Protein AF-A1ILE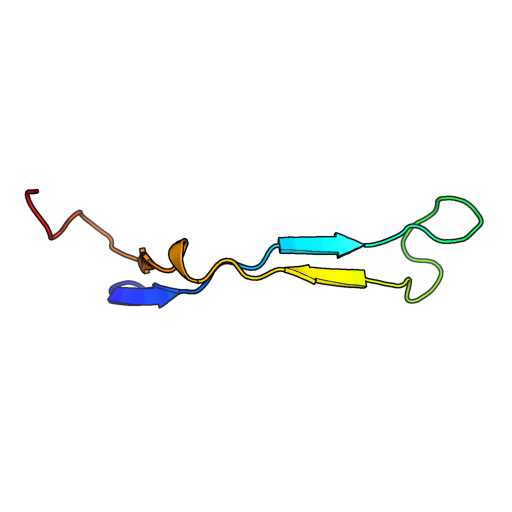1-F1 (afdb_monomer_lite)

Foldseek 3Di:
DAFDKDWDKDKDFQAPPVSDPDPDRGDMDIDTDRVRIDGHHPDDDDPD

Organism: Pusa caspica (NCBI:txid693431)

InterPro domains:
  IPR001699 T-box transcription factor [PTHR11267] (1-48)
  IPR008967 p53-like transcription factor, DNA-binding domain superfamily [SSF49417] (1-47)
  IPR036960 T-box superfamily [G3DSA:2.60.40.820] (1-48)
  IPR046360 T-box transcription factor, DNA-binding domain [PF00907] (1-48)
  IPR046360 T-box transcription factor, DNA-binding domain [PS50252] (1-48)

Structure (mmCIF, N/CA/C/O backbone):
data_AF-A1ILE1-F1
#
_entry.id   AF-A1ILE1-F1
#
loop_
_atom_site.group_PDB
_atom_site.id
_atom_site.type_symbol
_atom_site.label_atom_id
_atom_site.label_alt_id
_atom_site.label_comp_id
_atom_site.label_asym_id
_atom_site.label_entity_id
_atom_site.label_seq_id
_atom_site.pdbx_PDB_ins_code
_atom_site.Cartn_x
_atom_site.Cartn_y
_atom_site.Cartn_z
_atom_site.occupancy
_atom_site.B_iso_or_equiv
_atom_site.auth_seq_id
_atom_site.auth_comp_id
_atom_site.auth_asym_id
_atom_site.auth_atom_id
_atom_site.pdbx_PDB_model_num
ATOM 1 N N . ASN A 1 1 ? -13.443 -3.186 1.837 1.00 88.88 1 ASN A N 1
ATOM 2 C CA . ASN A 1 1 ? -14.264 -3.939 2.806 1.00 88.88 1 ASN A CA 1
ATOM 3 C C . ASN A 1 1 ? -14.143 -3.284 4.158 1.00 88.88 1 ASN A C 1
ATOM 5 O O . ASN A 1 1 ? -13.040 -3.259 4.671 1.00 88.88 1 ASN A O 1
ATOM 9 N N . SER A 1 2 ? -15.229 -2.737 4.710 1.00 96.00 2 SER A N 1
ATOM 10 C CA . SER A 1 2 ? -15.205 -2.200 6.079 1.00 96.00 2 SER A CA 1
ATOM 11 C C . SER A 1 2 ? -14.906 -3.316 7.092 1.00 96.00 2 SER A C 1
ATOM 13 O O . SER A 1 2 ? -15.148 -4.491 6.810 1.00 96.00 2 SER A O 1
ATOM 15 N N . MET A 1 3 ? -14.364 -2.957 8.253 1.00 97.12 3 MET A N 1
ATOM 16 C CA . MET A 1 3 ? -14.028 -3.844 9.377 1.00 97.12 3 MET A CA 1
ATOM 17 C C . MET A 1 3 ? -12.968 -4.923 9.093 1.00 97.12 3 MET A C 1
ATOM 19 O O . MET A 1 3 ? -12.854 -5.888 9.842 1.00 97.12 3 MET A O 1
ATOM 23 N N . HIS A 1 4 ? -12.158 -4.764 8.042 1.00 98.50 4 HIS A N 1
ATOM 24 C CA . HIS A 1 4 ? -11.036 -5.660 7.741 1.00 98.50 4 HIS A CA 1
ATOM 25 C C . HIS A 1 4 ? -9.700 -5.039 8.164 1.00 98.50 4 HIS A C 1
ATOM 27 O O . HIS A 1 4 ? -9.507 -3.827 8.039 1.00 98.50 4 HIS A O 1
ATOM 33 N N . LYS A 1 5 ? -8.771 -5.877 8.647 1.00 97.81 5 LYS A N 1
ATOM 34 C CA . LYS A 1 5 ? -7.391 -5.474 8.951 1.00 97.81 5 LYS A CA 1
ATOM 35 C C . LYS A 1 5 ? -6.554 -5.454 7.673 1.00 97.81 5 LYS A C 1
ATOM 37 O O . LYS A 1 5 ? -6.570 -6.415 6.907 1.00 97.81 5 LYS A O 1
ATOM 42 N N . TYR A 1 6 ? -5.785 -4.390 7.488 1.00 98.62 6 TYR A N 1
ATOM 43 C CA . TYR A 1 6 ? -4.883 -4.194 6.361 1.00 98.62 6 TYR A CA 1
ATOM 44 C C . TYR A 1 6 ? -3.474 -3.860 6.855 1.00 98.62 6 TYR A C 1
ATOM 46 O O . TYR A 1 6 ? -3.308 -3.146 7.842 1.00 98.62 6 TYR A O 1
ATOM 54 N N . GLN A 1 7 ? -2.467 -4.369 6.144 1.00 98.69 7 GLN A N 1
ATOM 55 C CA . GLN A 1 7 ? -1.052 -4.059 6.347 1.00 98.69 7 GLN A CA 1
ATOM 56 C C . GLN A 1 7 ? -0.535 -3.316 5.105 1.00 98.69 7 GLN A C 1
ATOM 58 O O . GLN A 1 7 ? -0.397 -3.944 4.049 1.00 98.69 7 GLN A O 1
ATOM 63 N N . PRO A 1 8 ? -0.251 -2.005 5.196 1.00 98.56 8 PRO A N 1
ATOM 64 C CA . PRO A 1 8 ? 0.398 -1.260 4.123 1.00 98.56 8 PRO A CA 1
ATOM 65 C C . PRO A 1 8 ? 1.759 -1.854 3.749 1.00 98.56 8 PRO A C 1
ATOM 67 O O . PRO A 1 8 ? 2.474 -2.398 4.599 1.00 98.56 8 PRO A O 1
ATOM 70 N N . ARG A 1 9 ? 2.118 -1.735 2.468 1.00 98.69 9 ARG A N 1
ATOM 71 C CA . ARG A 1 9 ? 3.389 -2.193 1.894 1.00 98.69 9 ARG A CA 1
ATOM 72 C C . ARG A 1 9 ? 3.945 -1.086 1.004 1.00 98.69 9 ARG A C 1
ATOM 74 O O . ARG A 1 9 ? 3.210 -0.536 0.187 1.00 98.69 9 ARG A O 1
ATOM 81 N N . LEU A 1 10 ? 5.228 -0.776 1.154 1.00 98.50 10 LEU A N 1
ATOM 82 C CA . LEU A 1 10 ? 5.944 0.171 0.302 1.00 98.50 10 LEU A CA 1
ATOM 83 C C . LEU A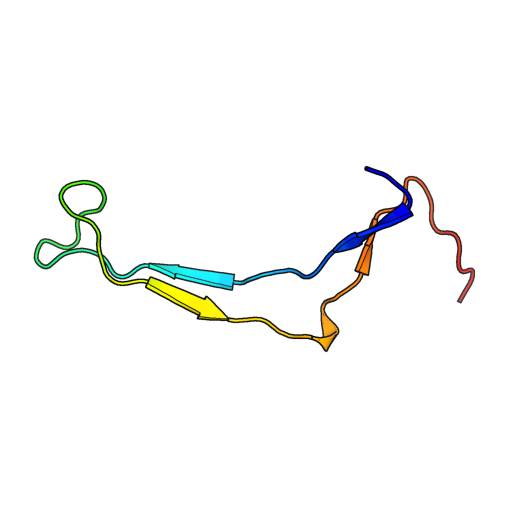 1 10 ? 6.753 -0.603 -0.734 1.00 98.50 10 LEU A C 1
ATOM 85 O O . LEU A 1 10 ? 7.536 -1.482 -0.379 1.00 98.50 10 LEU A O 1
ATOM 89 N N . HIS A 1 11 ? 6.600 -0.251 -2.004 1.00 97.94 11 HIS A N 1
ATOM 90 C CA . HIS A 1 11 ? 7.317 -0.878 -3.106 1.00 97.94 11 HIS A CA 1
ATOM 91 C C . HIS A 1 11 ? 8.288 0.125 -3.732 1.00 97.94 11 HIS A C 1
ATOM 93 O O . HIS A 1 11 ? 7.889 1.239 -4.065 1.00 97.94 11 HIS A O 1
ATOM 99 N N . ILE A 1 12 ? 9.551 -0.270 -3.899 1.00 97.12 12 ILE A N 1
ATOM 100 C CA . ILE A 1 12 ? 10.575 0.520 -4.594 1.00 97.12 12 ILE A CA 1
ATOM 101 C C . ILE A 1 12 ? 10.963 -0.257 -5.845 1.00 97.12 12 ILE A C 1
ATOM 103 O O . ILE A 1 12 ? 11.420 -1.394 -5.743 1.00 97.12 12 ILE A O 1
ATOM 107 N N . VAL A 1 13 ? 10.769 0.352 -7.013 1.00 95.94 13 VAL A N 1
ATOM 108 C CA . VAL A 1 13 ? 11.064 -0.248 -8.318 1.00 95.94 13 VAL A CA 1
ATOM 109 C C . VAL A 1 13 ? 12.233 0.502 -8.940 1.00 95.94 13 VAL A C 1
ATOM 111 O O . VAL A 1 13 ? 12.179 1.722 -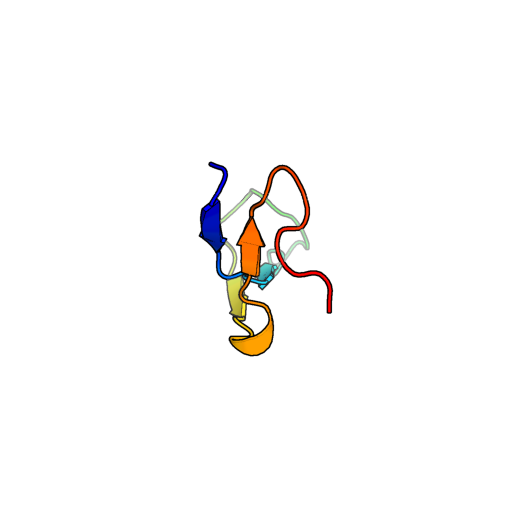9.094 1.00 95.94 13 VAL A O 1
ATOM 114 N N . LYS A 1 14 ? 13.299 -0.217 -9.289 1.00 94.94 14 LYS A N 1
ATOM 115 C CA . LYS A 1 14 ? 14.443 0.360 -10.001 1.00 94.94 14 LYS A CA 1
ATOM 116 C C . LYS A 1 14 ? 14.081 0.522 -11.482 1.00 94.94 14 LYS A C 1
ATOM 118 O O . LYS A 1 14 ? 13.431 -0.357 -12.040 1.00 94.94 14 LYS A O 1
ATOM 123 N N . ALA A 1 15 ? 14.495 1.610 -12.125 1.00 92.81 15 ALA A N 1
ATOM 124 C CA . ALA A 1 15 ? 14.408 1.724 -13.583 1.00 92.81 15 ALA A CA 1
ATOM 125 C C . ALA A 1 15 ? 15.403 0.767 -14.271 1.00 92.81 15 ALA A C 1
ATOM 127 O O . ALA A 1 15 ? 16.331 0.257 -13.629 1.00 92.81 15 ALA A O 1
ATOM 128 N N . ASP A 1 16 ? 15.200 0.494 -15.561 1.00 91.94 16 ASP A N 1
ATOM 129 C CA . ASP A 1 16 ? 16.181 -0.257 -16.348 1.00 91.94 16 ASP A CA 1
ATOM 130 C C . ASP A 1 16 ? 17.456 0.573 -16.610 1.00 91.94 16 ASP A C 1
ATOM 132 O O . ASP A 1 16 ? 17.594 1.709 -16.156 1.00 91.94 16 ASP A O 1
ATOM 136 N N . GLU A 1 17 ? 18.426 -0.003 -17.318 1.00 90.62 17 GLU A N 1
ATOM 137 C CA . GLU A 1 17 ? 19.712 0.650 -17.617 1.00 90.62 17 GLU A CA 1
ATOM 138 C C . GLU A 1 17 ? 19.568 1.934 -18.451 1.00 90.62 17 GLU A C 1
ATOM 140 O O . GLU A 1 17 ? 20.440 2.798 -18.396 1.00 90.62 17 GLU A O 1
ATOM 145 N N . ASN A 1 18 ? 18.456 2.089 -19.176 1.00 92.81 18 ASN A N 1
ATOM 146 C CA . ASN A 1 18 ? 18.137 3.283 -19.957 1.00 92.81 18 ASN A CA 1
ATOM 147 C C . ASN A 1 18 ? 17.270 4.277 -19.167 1.00 92.81 18 ASN A C 1
ATOM 149 O O . ASN A 1 18 ? 16.707 5.201 -19.753 1.00 92.81 18 ASN A O 1
ATOM 153 N N . ASN A 1 19 ? 17.137 4.088 -17.849 1.00 90.25 19 ASN A N 1
ATOM 154 C CA . ASN A 1 19 ? 16.233 4.839 -16.979 1.00 90.25 19 ASN A CA 1
ATOM 155 C C . ASN A 1 19 ? 14.765 4.806 -17.444 1.00 90.25 19 ASN A C 1
ATOM 157 O O . ASN A 1 19 ? 14.004 5.737 -17.174 1.00 90.25 19 ASN A O 1
ATOM 161 N N . ALA A 1 20 ? 14.351 3.734 -18.123 1.00 89.06 20 ALA A N 1
ATOM 162 C CA . ALA A 1 20 ? 12.981 3.542 -18.573 1.00 89.06 20 ALA A CA 1
ATOM 163 C C . ALA A 1 20 ? 12.236 2.513 -17.705 1.00 89.06 20 ALA A C 1
ATOM 165 O O . ALA A 1 20 ? 12.825 1.673 -17.017 1.00 89.06 20 ALA A O 1
ATOM 166 N N . PHE A 1 21 ? 10.904 2.578 -17.761 1.00 91.81 21 PHE A N 1
ATOM 167 C CA . PHE A 1 21 ? 9.999 1.585 -17.185 1.00 91.81 21 PHE A CA 1
ATOM 168 C C . PHE A 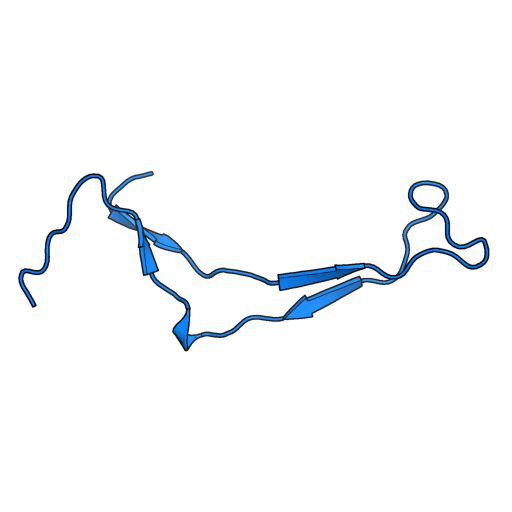1 21 ? 9.233 0.876 -18.311 1.00 91.81 21 PHE A C 1
ATOM 170 O O . PHE A 1 21 ? 8.907 1.491 -19.324 1.00 91.81 21 PHE A O 1
ATOM 177 N N . GLY A 1 22 ? 8.920 -0.411 -18.133 1.00 81.44 22 GLY A N 1
ATOM 178 C CA . GLY A 1 22 ? 8.027 -1.159 -19.031 1.00 81.44 22 GLY A CA 1
ATOM 179 C C . GLY A 1 22 ? 8.696 -1.953 -20.159 1.00 81.44 22 GLY A C 1
ATOM 180 O O . GLY A 1 22 ? 8.012 -2.733 -20.812 1.00 81.44 22 GLY A O 1
ATOM 181 N N . SER A 1 23 ? 10.012 -1.822 -20.373 1.00 72.88 23 SER A N 1
ATOM 182 C CA . SER A 1 23 ? 10.726 -2.615 -21.393 1.00 72.88 23 SER A CA 1
ATOM 183 C C . SER A 1 23 ? 11.093 -4.029 -20.906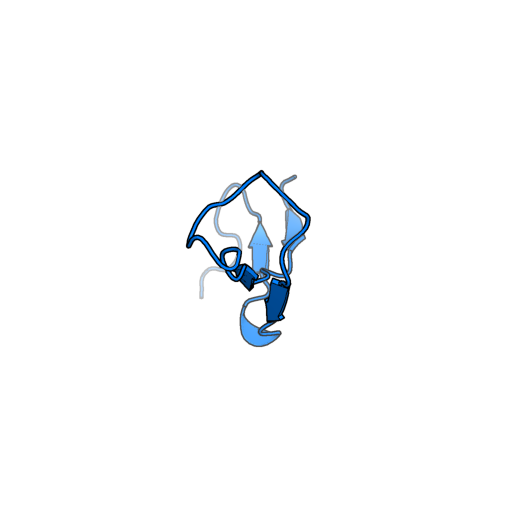 1.00 72.88 23 SER A C 1
ATOM 185 O O . SER A 1 23 ? 11.125 -4.977 -21.691 1.00 72.88 23 SER A O 1
ATOM 187 N N . LYS A 1 24 ? 11.360 -4.181 -19.599 1.00 75.94 24 LYS A N 1
ATOM 188 C CA . LYS A 1 24 ? 11.767 -5.424 -18.922 1.00 75.94 24 LYS A CA 1
ATOM 189 C C . LYS A 1 24 ? 11.229 -5.445 -17.486 1.00 75.94 24 LYS A C 1
ATOM 191 O O . LYS A 1 24 ? 10.968 -4.391 -16.910 1.00 75.94 24 LYS A O 1
ATOM 196 N N . ASN A 1 25 ? 11.118 -6.635 -16.886 1.00 78.12 25 ASN A N 1
ATOM 197 C CA . ASN A 1 25 ? 10.895 -6.760 -15.442 1.00 78.12 25 ASN A CA 1
ATOM 198 C C . ASN A 1 25 ? 12.137 -6.256 -14.702 1.00 78.12 25 ASN A C 1
ATOM 200 O O . ASN A 1 25 ? 13.175 -6.921 -14.694 1.00 78.12 25 ASN A O 1
ATOM 204 N N . THR A 1 26 ? 12.039 -5.069 -14.113 1.00 86.62 26 THR A N 1
ATOM 205 C CA . THR A 1 26 ? 13.121 -4.473 -13.337 1.00 86.62 26 THR A CA 1
ATOM 206 C C . THR A 1 26 ? 13.079 -4.941 -11.884 1.00 86.62 26 THR A C 1
ATOM 208 O O . THR A 1 26 ? 12.048 -5.380 -11.369 1.00 86.62 26 THR A O 1
ATOM 211 N N . ALA A 1 27 ? 14.229 -4.882 -11.211 1.00 92.88 27 ALA A N 1
ATOM 212 C CA . ALA A 1 27 ? 14.318 -5.257 -9.807 1.00 92.88 27 ALA A CA 1
ATOM 213 C C . ALA A 1 27 ? 13.419 -4.355 -8.949 1.00 92.88 27 ALA A C 1
ATOM 215 O O . ALA A 1 27 ? 13.407 -3.131 -9.107 1.00 92.88 27 ALA A O 1
ATOM 216 N N . PHE A 1 28 ? 12.712 -4.962 -8.001 1.00 96.12 28 PHE A N 1
ATOM 217 C CA . PHE A 1 28 ? 11.939 -4.245 -7.001 1.00 96.12 28 PHE A CA 1
ATOM 218 C C . PHE A 1 28 ? 12.157 -4.861 -5.624 1.00 96.12 28 PHE A C 1
ATOM 220 O O . PHE A 1 28 ? 12.442 -6.052 -5.495 1.00 96.12 28 PHE A O 1
ATOM 227 N N . CYS A 1 29 ? 11.993 -4.053 -4.585 1.00 96.94 29 CYS A N 1
ATOM 228 C CA . CYS A 1 29 ? 11.917 -4.534 -3.214 1.00 96.94 29 CYS A CA 1
ATOM 229 C C . CYS A 1 29 ? 10.630 -4.044 -2.556 1.00 96.94 29 CYS A C 1
ATOM 231 O O . CYS A 1 29 ? 10.007 -3.068 -2.981 1.00 96.94 29 CYS A O 1
ATOM 233 N N . THR A 1 30 ? 10.201 -4.772 -1.529 1.00 98.44 30 THR A N 1
ATOM 234 C CA . THR A 1 30 ? 9.010 -4.438 -0.751 1.00 98.44 30 THR A CA 1
ATOM 235 C C . THR A 1 30 ? 9.385 -4.295 0.711 1.00 98.44 30 THR A C 1
ATOM 237 O O . THR A 1 30 ? 9.967 -5.214 1.280 1.00 98.44 30 THR A O 1
ATOM 240 N N . HIS A 1 31 ? 8.993 -3.181 1.317 1.00 98.62 31 HIS A N 1
ATOM 241 C CA . HIS A 1 31 ? 9.160 -2.909 2.737 1.00 98.62 31 HIS A CA 1
ATOM 242 C C . HIS A 1 31 ? 7.801 -2.913 3.432 1.00 98.62 31 HIS A C 1
ATOM 244 O O . HIS A 1 31 ? 6.807 -2.411 2.898 1.00 98.62 31 HIS A O 1
ATOM 250 N N . VAL A 1 32 ? 7.759 -3.497 4.626 1.00 98.62 32 VAL A N 1
ATOM 251 C CA . VAL A 1 32 ? 6.554 -3.599 5.450 1.00 98.62 32 VAL A CA 1
ATOM 252 C C . VAL A 1 32 ? 6.893 -3.104 6.847 1.00 98.62 32 VAL A C 1
ATOM 254 O O . VAL A 1 32 ? 7.849 -3.583 7.447 1.00 98.62 32 VAL A O 1
ATOM 257 N N . PHE A 1 33 ? 6.090 -2.170 7.347 1.00 98.50 33 PHE A N 1
ATOM 258 C CA . PHE A 1 33 ? 6.204 -1.599 8.688 1.00 98.50 33 PHE A CA 1
ATOM 259 C C . PHE A 1 33 ? 5.036 -2.127 9.534 1.00 98.50 33 PHE A C 1
ATOM 261 O O . PHE A 1 33 ? 3.902 -1.680 9.317 1.00 98.50 33 PHE A O 1
ATOM 268 N N . PRO A 1 34 ? 5.237 -3.118 10.423 1.00 98.12 34 PRO A N 1
ATOM 269 C CA . PRO A 1 34 ? 4.149 -3.759 11.172 1.00 98.12 34 PRO A CA 1
ATOM 270 C C . PRO A 1 34 ? 3.273 -2.786 11.977 1.00 98.12 34 PRO A C 1
ATOM 272 O O . PRO A 1 34 ? 2.067 -2.994 12.114 1.00 98.12 34 PRO A O 1
ATOM 275 N N . GLU A 1 35 ? 3.864 -1.695 12.462 1.00 98.44 35 GLU A N 1
ATOM 276 C CA . GLU A 1 35 ? 3.215 -0.611 13.201 1.00 98.44 35 GLU A CA 1
ATOM 277 C C . GLU A 1 35 ? 2.196 0.184 12.369 1.00 98.44 35 GLU A C 1
ATOM 279 O O . GLU A 1 35 ? 1.354 0.878 12.929 1.00 98.44 35 GLU A O 1
ATOM 284 N N . THR A 1 36 ? 2.227 0.056 11.038 1.00 98.56 36 THR A N 1
ATOM 285 C CA . THR A 1 36 ? 1.300 0.747 10.119 1.00 98.56 36 THR A CA 1
ATOM 286 C C . THR A 1 36 ? 0.038 -0.059 9.796 1.00 98.56 36 THR A C 1
ATOM 288 O O . THR A 1 36 ? -0.794 0.378 9.001 1.00 98.56 36 THR A O 1
ATOM 291 N N . SER A 1 37 ? -0.133 -1.240 10.397 1.00 98.50 37 SER A N 1
ATOM 292 C CA . SER A 1 37 ? -1.372 -2.015 10.292 1.00 98.50 37 SER A CA 1
ATOM 293 C C . SER A 1 37 ? -2.573 -1.247 10.854 1.00 98.50 37 SER A C 1
ATOM 295 O O . SER A 1 37 ? -2.516 -0.718 11.961 1.00 98.50 37 SER A O 1
ATOM 297 N N . PHE A 1 38 ? -3.705 -1.275 10.151 1.00 98.31 38 PHE A N 1
ATOM 298 C CA . PHE A 1 38 ? -4.947 -0.637 10.606 1.00 98.31 38 PHE A CA 1
ATOM 299 C C . PHE A 1 38 ? -6.186 -1.462 10.242 1.00 98.31 38 PHE A C 1
ATOM 301 O O . PHE A 1 38 ? -6.110 -2.413 9.465 1.00 98.31 38 PHE A O 1
ATOM 308 N N . ILE A 1 39 ? -7.341 -1.105 10.809 1.00 98.38 39 ILE A N 1
ATOM 309 C CA . ILE A 1 39 ? -8.649 -1.650 10.424 1.00 98.38 39 ILE A CA 1
ATOM 310 C C . ILE A 1 39 ? -9.381 -0.574 9.629 1.00 98.38 39 ILE A C 1
ATOM 312 O O . ILE A 1 39 ? -9.554 0.540 10.122 1.00 98.38 39 ILE A O 1
ATOM 316 N N . SER A 1 40 ? -9.805 -0.875 8.402 1.00 98.25 40 SER A N 1
ATOM 317 C CA . SER A 1 40 ? -10.605 0.082 7.632 1.00 98.25 40 SER A CA 1
ATOM 318 C C . SER A 1 40 ? -11.997 0.198 8.246 1.00 98.25 40 SER A C 1
ATOM 320 O O . SER A 1 40 ? -12.631 -0.826 8.507 1.00 98.25 40 SER A O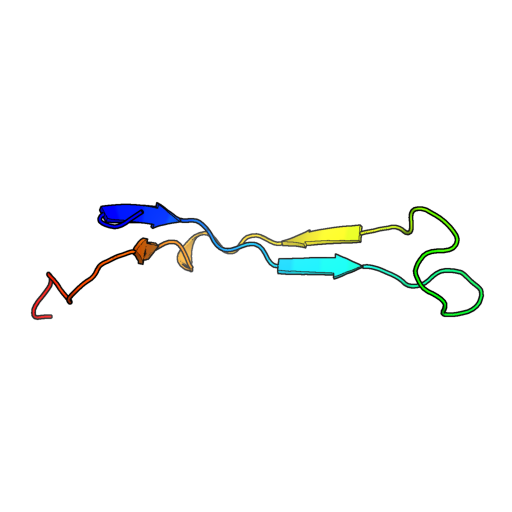 1
ATOM 322 N N . VAL A 1 41 ? -12.510 1.409 8.407 1.00 97.94 41 VAL A N 1
ATOM 323 C CA . VAL A 1 41 ? -13.832 1.655 8.988 1.00 97.94 41 VAL A CA 1
ATOM 324 C C . VAL A 1 41 ? -14.583 2.691 8.161 1.00 97.94 41 VAL A C 1
ATOM 326 O O . VAL A 1 41 ? -13.970 3.547 7.529 1.00 97.94 41 VAL A O 1
ATOM 329 N N . THR A 1 42 ? -15.911 2.622 8.155 1.00 97.94 42 THR A N 1
ATOM 330 C CA . THR A 1 42 ? -16.772 3.663 7.560 1.00 97.94 42 THR A CA 1
ATOM 331 C C . THR A 1 42 ? -16.980 4.849 8.502 1.00 97.94 42 THR A C 1
ATOM 333 O O . THR A 1 42 ? -17.316 5.939 8.054 1.00 97.94 42 THR A O 1
ATOM 336 N N . SER A 1 43 ? -16.768 4.644 9.801 1.00 97.75 43 SER A N 1
ATOM 337 C CA . SER A 1 43 ? -16.757 5.672 10.841 1.00 97.75 43 SER A CA 1
ATOM 338 C C . SER A 1 43 ? -15.846 5.231 11.987 1.00 97.75 43 SER A C 1
ATOM 340 O O . SER A 1 43 ? -15.691 4.031 12.232 1.00 97.75 43 SER A O 1
ATOM 342 N N . TYR A 1 44 ? -15.229 6.180 12.692 1.00 97.62 44 TYR A N 1
ATOM 343 C CA . TYR A 1 44 ? -14.404 5.860 13.857 1.00 97.62 44 TYR A CA 1
ATOM 344 C C . TYR A 1 44 ? -15.225 5.126 14.920 1.00 97.62 44 TYR A C 1
ATOM 346 O O . TYR A 1 44 ? -16.349 5.509 15.226 1.00 97.62 44 TYR A O 1
ATOM 354 N N . GLN A 1 45 ? -14.654 4.047 15.454 1.00 96.50 45 GLN A N 1
ATOM 355 C CA . GLN A 1 45 ? -15.298 3.211 16.472 1.00 96.50 45 GLN A CA 1
ATOM 356 C C . GLN A 1 45 ? -14.736 3.481 17.871 1.00 96.50 45 GLN A C 1
ATOM 358 O O . GLN A 1 45 ? -15.445 3.376 18.866 1.00 96.50 45 GLN A O 1
ATOM 363 N N . ASN A 1 46 ? -13.446 3.811 17.953 1.00 95.31 46 ASN A N 1
ATOM 364 C CA . ASN A 1 46 ? -12.780 4.138 19.205 1.00 95.31 46 ASN A CA 1
ATOM 365 C C . ASN A 1 46 ? -12.883 5.649 19.458 1.00 95.31 46 ASN A C 1
ATOM 367 O O . ASN A 1 46 ? -12.640 6.428 18.542 1.00 95.31 46 ASN A O 1
ATOM 371 N N . HIS A 1 47 ? -13.251 6.033 20.681 1.00 90.81 47 HIS A N 1
ATOM 372 C CA . HIS A 1 47 ? -13.409 7.429 21.109 1.00 90.81 47 HIS A CA 1
ATOM 373 C C . HIS A 1 47 ? -12.127 8.034 21.700 1.00 90.81 47 HIS A C 1
ATOM 375 O O . HIS A 1 47 ? -12.139 9.201 22.086 1.00 90.81 47 HIS A O 1
ATOM 381 N N . LYS A 1 48 ? -11.080 7.213 21.860 1.00 85.88 48 LYS A N 1
ATOM 382 C CA . LYS A 1 48 ? -9.752 7.663 22.285 1.00 85.88 48 LYS A CA 1
ATOM 383 C C . LYS A 1 48 ? -9.131 8.627 21.286 1.00 85.88 48 LYS A C 1
ATOM 385 O O . LYS A 1 48 ? -9.369 8.437 20.073 1.00 85.88 48 LYS A O 1
#

pLDDT: mean 94.17, std 6.26, range [72.88, 98.69]

Radius of gyration: 17.16 Å; chains: 1; bounding box: 36×14×44 Å

Secondary structure (DSSP, 8-state):
-TT-EE---EEEE---TTS-SSSS---EEEE--GGG-EE--SS-----

Sequence (48 aa):
NSMHKYQPRLHIVKADENNAFGSKNTAFCTHVFPETSFISVTSYQNHK